Protein AF-A0A4H9G1C2-F1 (afdb_monomer_lite)

InterPro domains:
  IPR004381 Glycerate kinase [PF02595] (3-105)
  IPR004381 Glycerate kinase [PTHR21599] (1-105)
  IPR018197 Glycerate kinase, restriction-enzyme-like fold [G3DSA:3.40.50.10350] (1-57)
  IPR036129 Glycerate kinase superfamily [SSF110738] (1-105)

Secondary structure (DSSP, 8-state):
-EEEE-PPPBTTTB-HHHHHHHHHHHHHHHSSS-EEEE----SSSTTHHHHHHHHS--EEEEEEEE-TTSSEEEEEEEEETTEEE--THHHH-GGGS-GGG----

Sequence (105 aa):
MKIVIAPDSFKESLTAEEVAEAIKRGFQQSIADIECLLCPVGDGGEGTVDAIRHSLDLEENWLQVTGPFGQKEEMRYFQKSQLALFEVADLVGLGKIPLEKRNPL

Foldseek 3Di:
DEEEQEDQADPPPGHLVRVLVVVVVVCVVPDPPYHYDYQYAYPPDPNRQVSVVVVDPWDKDWDFDQAPVRDTDIAIWTDDDPDIGGDPLSGVNPVVADPVRDDPD

Organism: Streptococcus pneumoniae (NCBI:txid1313)

pLDDT: mean 94.98, std 3.31, range [81.31, 98.44]

Structure (mmCIF, N/CA/C/O backbone):
data_AF-A0A4H9G1C2-F1
#
_entry.id   AF-A0A4H9G1C2-F1
#
loop_
_atom_site.group_PDB
_atom_site.id
_atom_site.type_symbol
_atom_site.label_atom_id
_atom_site.label_alt_id
_atom_site.label_comp_id
_atom_site.label_asym_id
_atom_site.label_entity_id
_atom_site.label_seq_id
_atom_site.pdbx_PDB_ins_code
_atom_site.Cartn_x
_atom_site.Cartn_y
_atom_site.Cartn_z
_atom_site.occupancy
_atom_site.B_iso_or_equiv
_atom_site.auth_seq_id
_atom_site.auth_comp_id
_atom_site.auth_asym_id
_atom_site.auth_atom_id
_atom_site.pdbx_PDB_model_num
ATOM 1 N N . MET A 1 1 ? 11.472 -7.039 -27.077 1.00 93.38 1 MET A N 1
ATOM 2 C CA . MET A 1 1 ? 11.828 -7.832 -25.864 1.00 93.38 1 MET A CA 1
ATOM 3 C C . MET A 1 1 ? 10.789 -7.557 -24.784 1.00 93.38 1 MET A C 1
ATOM 5 O O . MET A 1 1 ? 10.320 -6.428 -24.735 1.00 93.38 1 MET A O 1
ATOM 9 N N . LYS A 1 2 ? 10.418 -8.537 -23.948 1.00 97.25 2 LYS A N 1
ATOM 10 C CA . LYS A 1 2 ? 9.464 -8.326 -22.843 1.00 97.25 2 LYS A CA 1
ATOM 11 C C . LYS A 1 2 ? 10.184 -8.339 -21.494 1.00 97.25 2 LYS A C 1
ATOM 13 O O . LYS A 1 2 ? 10.960 -9.259 -21.248 1.00 97.25 2 LYS A O 1
ATOM 18 N N . ILE A 1 3 ? 9.928 -7.341 -20.652 1.00 97.94 3 ILE A N 1
ATOM 19 C CA . ILE A 1 3 ? 10.520 -7.184 -19.317 1.00 97.94 3 ILE A CA 1
ATOM 20 C C . ILE A 1 3 ? 9.391 -7.149 -18.285 1.00 97.94 3 ILE A C 1
ATOM 22 O O . ILE A 1 3 ? 8.459 -6.357 -18.415 1.00 97.94 3 ILE A O 1
ATOM 26 N N . VAL A 1 4 ? 9.495 -7.984 -17.252 1.00 97.94 4 VAL A N 1
ATOM 27 C CA . VAL A 1 4 ? 8.644 -7.898 -16.059 1.00 97.94 4 VAL A CA 1
ATOM 28 C C . VAL A 1 4 ? 9.389 -7.089 -15.004 1.00 97.94 4 VAL A C 1
ATOM 30 O O . VAL A 1 4 ? 10.525 -7.416 -14.664 1.00 97.94 4 VAL A O 1
ATOM 33 N N . ILE A 1 5 ? 8.758 -6.029 -14.510 1.00 97.62 5 ILE A N 1
ATOM 34 C CA . ILE A 1 5 ? 9.304 -5.132 -13.493 1.00 97.62 5 ILE A CA 1
ATOM 35 C C . ILE A 1 5 ? 8.496 -5.367 -12.218 1.00 97.62 5 ILE A C 1
ATOM 37 O O . ILE A 1 5 ? 7.385 -4.858 -12.097 1.00 97.62 5 ILE A O 1
ATOM 41 N N . ALA A 1 6 ? 9.049 -6.167 -11.302 1.00 97.00 6 ALA A N 1
ATOM 42 C CA . AL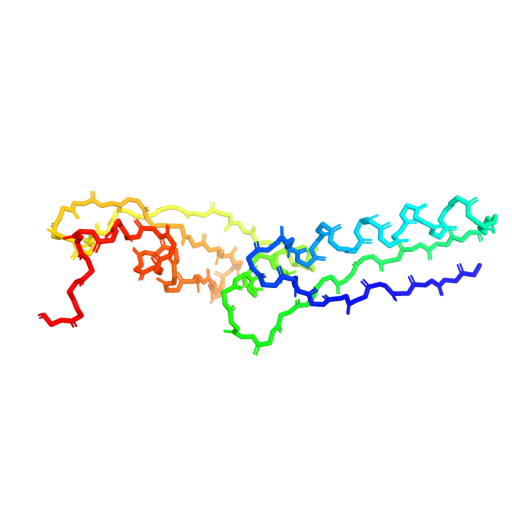A A 1 6 ? 8.389 -6.570 -10.059 1.00 97.00 6 ALA A CA 1
ATOM 43 C C . ALA A 1 6 ? 9.173 -6.150 -8.802 1.00 97.00 6 ALA A C 1
ATOM 45 O O . ALA A 1 6 ? 9.751 -7.002 -8.126 1.00 97.00 6 ALA A O 1
ATOM 46 N N . PRO A 1 7 ? 9.290 -4.837 -8.534 1.00 97.06 7 PRO A N 1
ATOM 47 C CA . PRO A 1 7 ? 9.992 -4.331 -7.369 1.00 97.06 7 PRO A CA 1
ATOM 48 C C . PRO A 1 7 ? 9.110 -4.380 -6.119 1.00 97.06 7 PRO A C 1
ATOM 50 O O . PRO A 1 7 ? 7.882 -4.408 -6.200 1.00 97.06 7 PRO A O 1
ATOM 53 N N . ASP A 1 8 ? 9.781 -4.313 -4.975 1.00 96.50 8 ASP A N 1
ATOM 54 C CA . ASP A 1 8 ? 9.185 -3.928 -3.700 1.00 96.50 8 ASP A CA 1
ATOM 55 C C . ASP A 1 8 ? 9.320 -2.406 -3.492 1.00 96.50 8 ASP A C 1
ATOM 57 O O . ASP A 1 8 ? 10.069 -1.718 -4.201 1.00 96.50 8 ASP A O 1
ATOM 61 N N . SER A 1 9 ? 8.585 -1.880 -2.519 1.00 94.56 9 SER A N 1
ATOM 62 C CA . SER A 1 9 ? 8.657 -0.491 -2.082 1.00 94.56 9 SER A CA 1
ATOM 63 C C . SER A 1 9 ? 10.030 -0.130 -1.510 1.00 94.56 9 SER A C 1
ATOM 65 O O . SER A 1 9 ? 10.772 -0.959 -0.977 1.00 94.56 9 SER A O 1
ATOM 67 N N . PHE A 1 10 ? 10.377 1.152 -1.589 1.00 95.19 10 PHE A N 1
ATOM 68 C CA . PHE A 1 10 ? 11.502 1.710 -0.851 1.00 95.19 10 PHE A CA 1
ATOM 69 C C . PHE A 1 10 ? 10.939 2.368 0.398 1.00 95.19 10 PHE A C 1
ATOM 71 O O . PHE A 1 10 ? 10.363 3.455 0.328 1.00 95.19 10 PHE A O 1
ATOM 78 N N . LYS A 1 11 ? 11.095 1.689 1.537 1.00 88.12 11 LYS A N 1
ATOM 79 C CA . LYS A 1 11 ? 10.523 2.101 2.822 1.00 88.12 11 LYS A CA 1
ATOM 80 C C . LYS A 1 11 ? 10.793 3.582 3.115 1.00 88.12 11 LYS A C 1
ATOM 82 O O . LYS A 1 11 ? 11.934 4.029 3.037 1.00 88.12 11 LYS A O 1
ATOM 87 N N . GLU A 1 12 ? 9.728 4.319 3.439 1.00 86.75 12 GLU A N 1
ATOM 88 C CA . GLU A 1 12 ? 9.742 5.771 3.706 1.00 86.75 12 GLU A CA 1
ATOM 89 C C . GLU A 1 12 ? 10.226 6.651 2.533 1.00 86.75 12 GLU A C 1
ATOM 91 O O . GLU A 1 12 ? 10.547 7.823 2.729 1.00 86.75 12 GLU A O 1
ATOM 96 N N . SER A 1 13 ? 10.271 6.119 1.309 1.00 94.44 13 SER A N 1
ATOM 97 C CA . SER A 1 13 ? 10.725 6.851 0.125 1.00 94.44 13 SER A CA 1
ATOM 98 C C . SER A 1 13 ? 9.760 6.743 -1.050 1.00 94.44 13 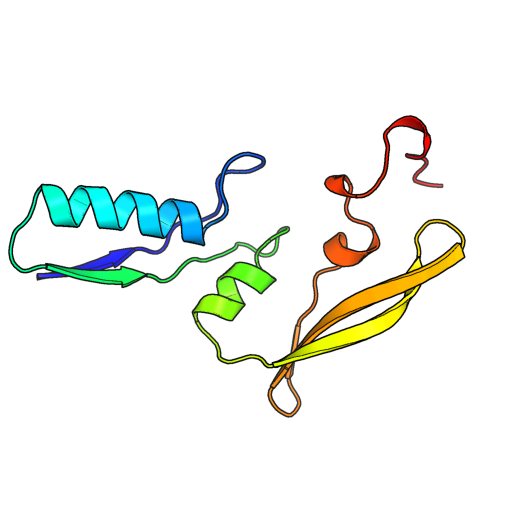SER A C 1
ATOM 100 O O . SER A 1 13 ? 9.244 7.772 -1.474 1.00 94.44 13 SER A O 1
ATOM 102 N N . LEU A 1 14 ? 9.546 5.544 -1.593 1.00 95.88 14 LEU A N 1
ATOM 103 C CA . LEU A 1 14 ? 8.720 5.320 -2.782 1.00 95.88 14 LEU A CA 1
ATOM 104 C C . LEU A 1 14 ? 7.871 4.065 -2.602 1.00 95.88 14 LEU A C 1
ATOM 106 O O . LEU A 1 14 ? 8.340 3.049 -2.086 1.00 95.88 14 LEU A O 1
ATOM 110 N N . THR A 1 15 ? 6.642 4.116 -3.095 1.00 94.44 15 THR A N 1
ATOM 111 C CA . THR A 1 15 ? 5.791 2.935 -3.265 1.00 94.44 15 THR A CA 1
ATOM 112 C C . THR A 1 15 ? 6.383 1.983 -4.311 1.00 94.44 15 THR A C 1
ATOM 114 O O . THR A 1 15 ? 7.176 2.385 -5.166 1.00 94.44 15 THR A O 1
ATOM 117 N N . ALA A 1 16 ? 5.989 0.706 -4.277 1.00 95.19 16 ALA A N 1
ATOM 118 C CA . ALA A 1 16 ? 6.436 -0.278 -5.268 1.00 95.19 16 ALA A CA 1
ATOM 119 C C . ALA A 1 16 ? 6.068 0.140 -6.708 1.00 95.19 16 ALA A C 1
ATOM 121 O O . ALA A 1 16 ? 6.856 -0.065 -7.632 1.00 95.19 16 ALA A O 1
ATOM 122 N N . GLU A 1 17 ? 4.911 0.787 -6.895 1.00 94.62 17 GLU A N 1
ATOM 123 C CA . GLU A 1 17 ? 4.487 1.312 -8.197 1.00 94.62 17 GLU A CA 1
ATOM 124 C C . GLU A 1 17 ? 5.413 2.433 -8.684 1.00 94.62 17 GLU A C 1
ATOM 126 O O . GLU A 1 17 ? 5.916 2.372 -9.806 1.00 94.62 17 GLU A O 1
ATOM 131 N N . GLU A 1 18 ? 5.727 3.419 -7.838 1.00 96.69 18 GLU A N 1
ATOM 132 C CA . GLU A 1 18 ? 6.634 4.514 -8.212 1.00 96.69 18 GLU A CA 1
ATOM 133 C C . GLU A 1 18 ? 8.034 4.000 -8.586 1.00 96.69 18 GLU A C 1
ATOM 135 O O . GLU A 1 18 ? 8.658 4.502 -9.530 1.00 96.69 18 GLU A O 1
ATOM 140 N N . VAL A 1 19 ? 8.524 2.968 -7.888 1.00 97.88 19 VAL A N 1
ATOM 141 C CA . VAL A 1 19 ? 9.777 2.282 -8.241 1.00 97.88 19 VAL A CA 1
ATOM 142 C C . VAL A 1 19 ? 9.649 1.608 -9.612 1.00 97.88 19 VAL A C 1
ATOM 144 O O . VAL A 1 19 ? 10.529 1.771 -10.466 1.00 97.88 19 VAL A O 1
ATOM 147 N N . ALA A 1 20 ? 8.553 0.886 -9.859 1.00 97.38 20 ALA A N 1
ATOM 148 C CA . ALA A 1 20 ? 8.313 0.183 -11.117 1.00 97.38 20 ALA A CA 1
ATOM 149 C C . ALA A 1 20 ? 8.232 1.152 -12.311 1.00 97.38 20 ALA A C 1
ATOM 151 O O . ALA A 1 20 ? 8.863 0.928 -13.354 1.00 97.38 20 ALA A O 1
ATOM 152 N N . GLU A 1 21 ? 7.529 2.271 -12.144 1.00 97.62 21 GLU A N 1
ATOM 153 C CA . GLU A 1 21 ? 7.434 3.342 -13.135 1.00 97.62 21 GLU A CA 1
ATOM 154 C C . GLU A 1 21 ? 8.791 3.996 -13.412 1.00 97.62 21 GLU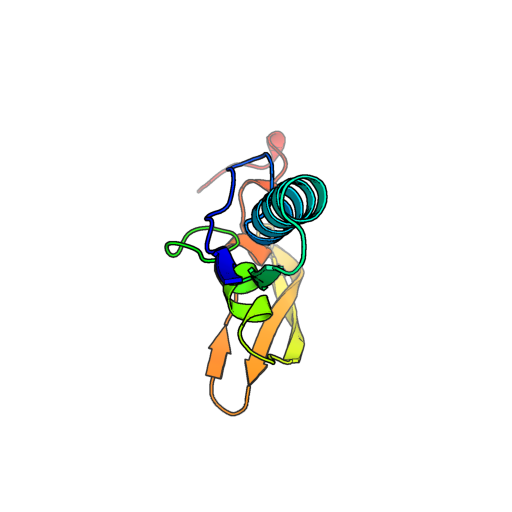 A C 1
ATOM 156 O O . GLU A 1 21 ? 9.150 4.226 -14.573 1.00 97.62 21 GLU A O 1
ATOM 161 N N . ALA A 1 22 ? 9.579 4.274 -12.369 1.00 98.44 22 ALA A N 1
ATOM 162 C CA . ALA A 1 22 ? 10.910 4.851 -12.523 1.00 98.44 22 ALA A CA 1
ATOM 163 C C . ALA A 1 22 ? 11.841 3.933 -13.332 1.00 98.44 22 ALA A C 1
ATOM 165 O O . ALA A 1 22 ? 12.492 4.399 -14.274 1.00 98.44 22 ALA A O 1
ATOM 166 N N . ILE A 1 23 ? 11.847 2.631 -13.030 1.00 98.38 23 ILE A N 1
ATOM 167 C CA . ILE A 1 23 ? 12.629 1.626 -13.766 1.00 98.38 23 ILE A CA 1
ATOM 168 C C . ILE A 1 23 ? 12.168 1.545 -15.228 1.00 98.38 23 ILE A C 1
ATOM 170 O O . ILE A 1 23 ? 12.998 1.569 -16.143 1.00 98.38 23 ILE A O 1
ATOM 174 N N . LYS A 1 24 ? 10.851 1.512 -15.473 1.00 98.00 24 LYS A N 1
ATOM 175 C CA . LYS A 1 24 ? 10.284 1.496 -16.830 1.00 98.00 24 LYS A CA 1
ATOM 176 C C . LYS A 1 24 ? 10.740 2.695 -17.653 1.00 98.00 24 LYS A C 1
ATOM 178 O O . LYS A 1 24 ? 11.148 2.498 -18.798 1.00 98.00 24 LYS A O 1
ATOM 183 N N . ARG A 1 25 ? 10.717 3.908 -17.086 1.00 98.12 25 ARG A N 1
ATOM 184 C CA . ARG A 1 25 ? 11.202 5.121 -17.772 1.00 98.12 25 ARG A CA 1
ATOM 185 C C . ARG A 1 25 ? 12.665 4.980 -18.198 1.00 98.12 25 ARG A C 1
ATOM 187 O O . ARG A 1 25 ? 12.989 5.279 -19.345 1.00 98.12 25 ARG A O 1
ATOM 194 N N . GLY A 1 26 ? 13.527 4.466 -17.318 1.00 98.19 26 GLY A N 1
ATOM 195 C CA . GLY A 1 26 ? 14.941 4.230 -17.631 1.00 98.19 26 GLY A CA 1
ATOM 196 C C . GLY A 1 26 ? 15.148 3.209 -18.756 1.00 98.19 26 GLY A C 1
ATOM 197 O O . GLY A 1 26 ? 15.954 3.433 -19.665 1.00 98.19 26 GLY A O 1
ATOM 198 N N . PHE A 1 27 ? 14.385 2.113 -18.756 1.00 98.00 27 PHE A N 1
ATOM 199 C CA . PHE A 1 27 ? 14.452 1.131 -19.840 1.00 98.00 27 PHE A CA 1
ATOM 200 C C . PHE A 1 27 ? 13.946 1.691 -21.171 1.00 98.00 27 PHE A C 1
ATOM 202 O O . PHE A 1 27 ? 14.613 1.522 -22.188 1.00 98.00 27 PHE A O 1
ATOM 209 N N . GLN A 1 28 ? 12.817 2.402 -21.173 1.00 96.44 28 GLN A N 1
ATOM 210 C CA . GLN A 1 28 ? 12.257 2.993 -22.394 1.00 96.44 28 GLN A CA 1
ATOM 211 C C . GLN A 1 28 ? 13.173 4.059 -23.007 1.00 96.44 28 GLN A C 1
ATOM 213 O O . GLN A 1 28 ? 13.162 4.256 -24.219 1.00 96.44 28 GLN A O 1
ATOM 218 N N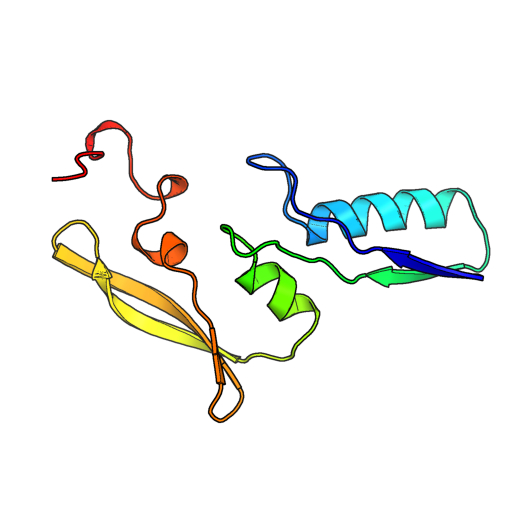 . GLN A 1 29 ? 13.986 4.730 -22.188 1.00 97.62 29 GLN A N 1
ATOM 219 C CA . GLN A 1 29 ? 14.982 5.688 -22.665 1.00 97.62 29 GLN A CA 1
ATOM 220 C C . GLN A 1 29 ? 16.204 5.015 -23.315 1.00 97.62 29 GLN A C 1
ATOM 222 O O . GLN A 1 29 ? 16.842 5.612 -24.180 1.00 97.62 29 GLN A O 1
ATOM 227 N N . SER A 1 30 ? 16.562 3.802 -22.884 1.00 97.25 30 SER A N 1
ATOM 228 C CA . SER A 1 30 ? 17.824 3.145 -23.258 1.00 97.25 30 SER A CA 1
ATOM 229 C C . SER A 1 30 ? 17.671 2.018 -24.279 1.00 97.25 30 SER A C 1
ATOM 231 O O . SER A 1 30 ? 18.644 1.686 -24.958 1.00 97.25 30 SER A O 1
ATOM 233 N N . ILE A 1 31 ? 16.478 1.433 -24.414 1.00 96.06 31 ILE A N 1
ATOM 234 C CA . ILE A 1 31 ? 16.231 0.268 -25.266 1.00 96.06 31 ILE A CA 1
ATOM 235 C C . ILE A 1 31 ? 15.000 0.526 -26.141 1.00 96.06 31 ILE A C 1
ATOM 237 O O . ILE A 1 31 ? 13.893 0.710 -25.637 1.00 96.06 31 ILE A O 1
ATOM 241 N N . ALA A 1 32 ? 15.188 0.507 -27.462 1.00 94.62 32 ALA A N 1
ATOM 242 C CA . ALA A 1 32 ? 14.087 0.590 -28.419 1.00 94.62 32 ALA A CA 1
ATOM 243 C C . ALA A 1 32 ? 13.245 -0.702 -28.423 1.00 94.62 32 ALA A C 1
ATOM 245 O O . ALA A 1 32 ? 13.761 -1.792 -28.172 1.00 94.62 32 ALA A O 1
ATOM 246 N N . ASP A 1 33 ? 11.952 -0.577 -28.738 1.00 94.25 33 ASP A N 1
ATOM 247 C CA . ASP A 1 33 ? 11.024 -1.694 -28.981 1.00 94.25 33 ASP A CA 1
ATOM 248 C C . ASP A 1 33 ? 10.939 -2.736 -27.842 1.00 94.25 33 ASP A C 1
ATOM 250 O O . ASP A 1 33 ? 10.966 -3.964 -28.038 1.00 94.25 33 ASP A O 1
ATOM 254 N N . ILE A 1 34 ? 10.821 -2.237 -26.609 1.00 97.00 34 ILE A N 1
ATOM 255 C CA . ILE A 1 34 ? 10.561 -3.051 -25.419 1.00 97.00 34 ILE A CA 1
ATOM 256 C C . ILE A 1 34 ? 9.106 -2.960 -24.962 1.00 97.00 34 ILE A C 1
ATOM 258 O O . ILE A 1 34 ? 8.445 -1.932 -25.085 1.00 97.00 34 ILE A O 1
ATOM 262 N N . GLU A 1 35 ? 8.637 -4.042 -24.355 1.00 97.31 35 GLU A N 1
ATOM 263 C CA . GLU A 1 35 ? 7.368 -4.104 -23.640 1.00 97.31 35 GLU A CA 1
ATOM 264 C C . GLU A 1 35 ? 7.676 -4.292 -22.153 1.00 97.31 35 GLU A C 1
ATOM 266 O O . GLU A 1 35 ? 8.340 -5.260 -21.776 1.00 97.31 35 GLU A O 1
ATOM 271 N N . CYS A 1 36 ? 7.215 -3.361 -21.318 1.00 97.50 36 CYS A N 1
ATOM 272 C CA . CYS A 1 36 ? 7.386 -3.419 -19.869 1.00 97.50 36 CYS A CA 1
ATOM 273 C C . CYS A 1 36 ? 6.047 -3.737 -19.208 1.00 97.50 36 CYS A C 1
ATOM 275 O O . CYS A 1 36 ? 5.120 -2.926 -19.283 1.00 97.50 36 CYS A O 1
ATOM 277 N N . LEU A 1 37 ? 5.978 -4.881 -18.534 1.00 96.25 37 LEU A N 1
ATOM 278 C CA . LEU A 1 37 ? 4.882 -5.237 -17.642 1.00 96.25 37 LEU A CA 1
ATOM 279 C C . LEU A 1 37 ? 5.261 -4.824 -16.217 1.00 96.25 37 LEU A C 1
ATOM 281 O O . LEU A 1 37 ? 6.240 -5.337 -15.674 1.00 96.25 37 LEU A O 1
ATOM 285 N N . LEU A 1 38 ? 4.498 -3.903 -15.629 1.00 96.00 38 LEU A N 1
ATOM 286 C CA . LEU A 1 38 ? 4.649 -3.536 -14.222 1.00 96.00 38 LEU A CA 1
ATOM 287 C C . LEU A 1 38 ? 3.890 -4.550 -13.367 1.00 96.00 38 LEU A C 1
ATOM 289 O O . LEU A 1 38 ? 2.742 -4.873 -13.662 1.00 96.00 38 LEU A O 1
ATOM 293 N N . CYS A 1 39 ? 4.554 -5.079 -12.349 1.00 95.94 39 CYS A N 1
ATOM 294 C CA . CYS A 1 39 ? 3.992 -6.044 -11.414 1.00 95.94 39 CYS A CA 1
ATOM 295 C C . CYS A 1 39 ? 4.521 -5.726 -10.008 1.00 95.94 39 CYS A C 1
ATOM 297 O O . CYS A 1 39 ? 5.305 -6.508 -9.475 1.00 95.94 39 CYS A O 1
ATOM 299 N N . PRO A 1 40 ? 4.185 -4.550 -9.438 1.00 95.31 40 PRO A N 1
ATOM 300 C CA . PRO A 1 40 ? 4.620 -4.193 -8.090 1.00 95.31 40 PRO A CA 1
ATOM 301 C C . PRO A 1 40 ? 4.187 -5.273 -7.095 1.00 95.31 40 PRO A C 1
ATOM 303 O O . PRO A 1 40 ? 3.080 -5.811 -7.184 1.00 95.31 40 PRO A O 1
ATOM 306 N N . VAL A 1 41 ? 5.066 -5.596 -6.152 1.00 95.31 41 VAL A N 1
ATOM 307 C CA . VAL A 1 41 ? 4.823 -6.617 -5.127 1.00 95.31 41 VAL A CA 1
ATOM 308 C C . VAL A 1 41 ? 5.005 -6.033 -3.729 1.00 95.31 41 VAL A C 1
ATOM 310 O O . VAL A 1 41 ? 5.545 -4.943 -3.569 1.00 95.31 41 VAL A O 1
ATOM 313 N N . GLY A 1 42 ? 4.538 -6.772 -2.726 1.00 93.12 42 GLY A N 1
ATOM 314 C CA . GLY A 1 42 ? 4.789 -6.508 -1.312 1.00 93.12 42 GLY A CA 1
ATOM 315 C C . GLY A 1 42 ? 4.961 -7.823 -0.554 1.00 93.12 42 GLY A C 1
ATOM 316 O O . GLY A 1 42 ? 4.513 -8.878 -1.015 1.00 93.12 42 GLY A O 1
ATOM 317 N N . ASP A 1 43 ? 5.627 -7.770 0.595 1.00 93.12 43 ASP A N 1
ATOM 318 C CA . ASP A 1 43 ? 5.971 -8.936 1.421 1.00 93.12 43 ASP A CA 1
ATOM 319 C C . ASP A 1 43 ? 4.985 -9.197 2.578 1.00 93.12 43 ASP A C 1
ATOM 321 O O . ASP A 1 43 ? 5.177 -10.123 3.370 1.00 93.12 43 ASP A O 1
ATOM 325 N N . GLY A 1 44 ? 3.907 -8.409 2.658 1.00 90.94 44 GLY A N 1
ATOM 326 C CA . GLY A 1 44 ? 2.922 -8.437 3.741 1.00 90.94 44 GLY A CA 1
ATOM 327 C C . GLY A 1 44 ? 3.020 -7.249 4.699 1.00 90.94 44 GLY A C 1
ATOM 328 O O . GLY A 1 44 ? 2.174 -7.131 5.587 1.00 90.94 44 GLY A O 1
ATOM 329 N N . GLY A 1 45 ? 4.019 -6.375 4.537 1.00 90.00 45 GLY A N 1
ATOM 330 C CA . GLY A 1 45 ? 4.084 -5.084 5.219 1.00 90.00 45 GLY A CA 1
ATOM 331 C C . GLY A 1 45 ? 3.111 -4.032 4.667 1.00 90.00 45 GLY A C 1
ATOM 332 O O . GLY A 1 45 ? 2.327 -4.294 3.755 1.00 90.00 45 GLY A O 1
ATOM 333 N N . GLU A 1 46 ? 3.211 -2.820 5.218 1.00 88.25 46 GLU A N 1
ATOM 334 C CA . GLU A 1 46 ? 2.455 -1.639 4.779 1.00 88.25 46 GLU A CA 1
ATOM 335 C C . GLU A 1 46 ? 2.669 -1.357 3.284 1.00 88.25 46 GLU A C 1
ATOM 337 O O . GLU A 1 46 ? 3.806 -1.309 2.811 1.00 88.25 46 GLU A O 1
ATOM 342 N N . GLY A 1 47 ? 1.572 -1.156 2.551 1.00 89.94 47 GLY A N 1
ATOM 343 C CA . GLY A 1 47 ? 1.581 -0.893 1.108 1.00 89.94 47 GLY A CA 1
ATOM 344 C C . GLY A 1 47 ? 1.439 -2.156 0.255 1.00 89.94 47 GLY A C 1
ATOM 345 O O . GLY A 1 47 ? 1.334 -2.063 -0.971 1.00 89.94 47 GLY A O 1
ATOM 346 N N . THR A 1 48 ? 1.364 -3.339 0.875 1.00 93.06 48 THR A N 1
ATOM 347 C CA . THR A 1 48 ? 1.115 -4.600 0.159 1.00 93.06 48 THR A CA 1
ATOM 348 C C . THR A 1 48 ? -0.267 -4.599 -0.489 1.00 93.06 48 THR A C 1
ATOM 350 O O . THR A 1 48 ? -0.415 -5.071 -1.619 1.00 93.06 48 THR A O 1
ATOM 353 N N . VAL A 1 49 ? -1.287 -4.051 0.181 1.00 93.56 49 VAL A N 1
ATOM 354 C CA . VAL A 1 49 ? -2.636 -3.971 -0.406 1.00 93.56 49 VAL A CA 1
ATOM 355 C C . VAL A 1 49 ? -2.655 -3.068 -1.637 1.00 93.56 49 VAL A C 1
ATOM 357 O O . VAL A 1 49 ? -3.263 -3.444 -2.640 1.00 93.56 49 VAL A O 1
ATOM 360 N N . ASP A 1 50 ? -1.950 -1.935 -1.599 1.00 90.44 50 ASP A N 1
ATOM 361 C CA . ASP A 1 50 ? -1.831 -1.043 -2.754 1.00 90.44 50 ASP A CA 1
ATOM 362 C C . ASP A 1 50 ? -1.112 -1.748 -3.917 1.00 90.44 50 ASP A C 1
ATOM 364 O O . ASP A 1 50 ? -1.630 -1.745 -5.035 1.00 90.44 50 ASP A O 1
ATOM 368 N N . ALA A 1 51 ? -0.004 -2.458 -3.660 1.00 90.31 51 ALA A N 1
ATOM 369 C CA . ALA A 1 51 ? 0.710 -3.241 -4.677 1.00 90.31 51 ALA A CA 1
ATOM 370 C C . ALA A 1 51 ? -0.182 -4.315 -5.337 1.00 90.31 51 ALA A C 1
ATOM 372 O O . ALA A 1 51 ? -0.223 -4.441 -6.564 1.00 90.31 51 ALA A O 1
ATOM 373 N N . ILE A 1 52 ? -0.967 -5.048 -4.540 1.00 91.50 52 ILE A N 1
ATOM 374 C CA . ILE A 1 52 ? -1.925 -6.046 -5.043 1.00 91.50 52 ILE A CA 1
ATOM 375 C C . ILE A 1 52 ? -2.993 -5.386 -5.923 1.00 91.50 52 ILE A C 1
ATOM 377 O O . ILE A 1 52 ? -3.378 -5.949 -6.952 1.00 91.50 52 ILE A O 1
ATOM 381 N N . ARG A 1 53 ? -3.450 -4.186 -5.554 1.00 88.50 53 ARG A N 1
ATOM 382 C CA . ARG A 1 53 ? -4.484 -3.440 -6.280 1.00 88.50 53 ARG A CA 1
ATOM 383 C C . ARG A 1 53 ? -4.089 -3.091 -7.713 1.00 88.50 53 ARG A C 1
ATOM 385 O O . ARG A 1 53 ? -4.953 -3.055 -8.580 1.00 88.50 53 ARG A O 1
ATOM 392 N N . HIS A 1 54 ? -2.800 -2.892 -7.984 1.00 81.31 54 HIS A N 1
ATOM 393 C CA . HIS A 1 54 ? -2.309 -2.677 -9.351 1.00 81.31 54 HIS A CA 1
ATOM 394 C C . HIS A 1 54 ? -2.439 -3.926 -10.237 1.00 81.31 54 HIS A C 1
ATOM 396 O O . HIS A 1 54 ? -2.507 -3.812 -11.459 1.00 81.31 54 HIS A O 1
ATOM 402 N N . SER A 1 55 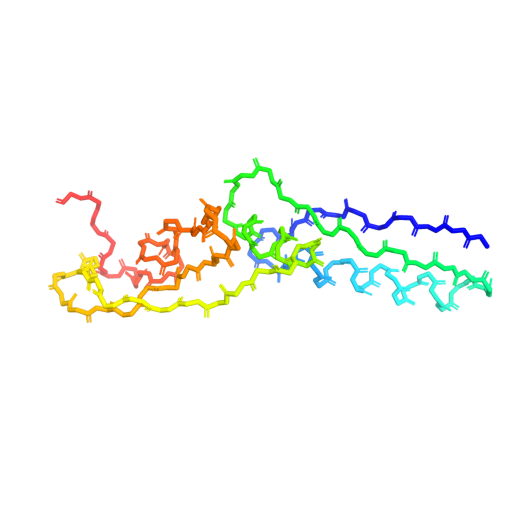? -2.496 -5.117 -9.633 1.00 81.31 55 SER A N 1
ATOM 403 C CA . SER A 1 55 ? -2.596 -6.397 -10.347 1.00 81.31 55 SER A CA 1
ATOM 404 C C . SER A 1 55 ? -4.013 -6.990 -10.355 1.00 81.31 55 SER A C 1
ATOM 406 O O . SER A 1 55 ? -4.282 -7.935 -11.099 1.00 81.31 55 SER A O 1
ATOM 408 N N . LEU A 1 56 ? -4.923 -6.474 -9.524 1.00 87.00 56 LEU A N 1
ATOM 409 C CA . LEU A 1 56 ? -6.279 -6.985 -9.333 1.00 87.00 56 LEU A CA 1
ATOM 410 C C . LEU A 1 56 ? -7.290 -5.838 -9.319 1.00 87.00 56 LEU A C 1
ATOM 412 O O . LEU A 1 56 ? -7.227 -4.968 -8.459 1.00 87.00 56 LEU A O 1
ATOM 416 N N . ASP A 1 57 ? -8.299 -5.910 -10.192 1.00 89.19 57 ASP A N 1
ATOM 417 C CA . ASP A 1 57 ? -9.428 -4.974 -10.156 1.00 89.19 57 ASP A CA 1
ATOM 418 C C . ASP A 1 57 ? -10.254 -5.193 -8.880 1.00 89.19 57 ASP A C 1
ATOM 420 O O . ASP A 1 57 ? -11.089 -6.109 -8.830 1.00 89.19 57 ASP A O 1
ATOM 424 N N . LEU A 1 58 ? -9.981 -4.391 -7.850 1.00 93.56 58 LEU A N 1
ATOM 425 C CA . LEU A 1 58 ? -10.695 -4.358 -6.576 1.00 93.56 58 LEU A CA 1
ATOM 426 C C . LEU A 1 58 ? -11.465 -3.040 -6.447 1.00 93.56 58 LEU A C 1
ATOM 428 O O . LEU A 1 58 ? -10.942 -1.970 -6.759 1.00 93.56 58 LEU A O 1
ATOM 432 N N . GLU A 1 59 ? -12.695 -3.113 -5.948 1.00 94.69 59 GLU A N 1
ATOM 433 C CA . GLU A 1 59 ? -13.526 -1.943 -5.681 1.00 94.69 59 GLU A CA 1
ATOM 434 C C . GLU A 1 59 ? -13.138 -1.312 -4.344 1.00 94.69 59 GLU A C 1
ATOM 436 O O . GLU A 1 59 ? -13.090 -1.989 -3.315 1.00 94.69 59 GLU A O 1
ATOM 441 N N . GLU A 1 60 ? -12.867 -0.011 -4.360 1.00 95.50 60 GLU A N 1
ATOM 442 C CA . GLU A 1 60 ? -12.559 0.768 -3.166 1.00 95.50 60 GLU A CA 1
ATOM 443 C C . GLU A 1 60 ? -13.831 1.157 -2.421 1.00 95.50 60 GLU A C 1
ATOM 445 O O . GLU A 1 60 ? -14.741 1.760 -2.986 1.00 95.50 60 GLU A O 1
ATOM 450 N N . ASN A 1 61 ? -13.872 0.823 -1.138 1.00 96.69 61 ASN A N 1
ATOM 451 C CA . ASN A 1 61 ? -14.998 1.063 -0.256 1.00 96.69 61 ASN A CA 1
ATOM 452 C C . ASN A 1 61 ? -14.529 1.751 1.030 1.00 96.69 61 ASN A C 1
ATOM 454 O O . ASN A 1 61 ? -13.372 1.636 1.442 1.00 96.69 61 ASN A O 1
ATOM 458 N N . TRP A 1 62 ? -15.461 2.443 1.681 1.00 97.56 62 TRP A N 1
ATOM 459 C CA . TRP A 1 62 ? -15.227 3.180 2.919 1.00 97.56 62 TRP A CA 1
ATOM 460 C C . TRP A 1 62 ? -16.243 2.769 3.976 1.00 97.56 62 TRP A C 1
ATOM 462 O O . TRP A 1 62 ? -17.405 2.490 3.664 1.00 97.56 62 TRP A O 1
ATOM 472 N N . LEU A 1 63 ? -15.799 2.701 5.228 1.00 97.88 63 LEU A N 1
ATOM 473 C CA . LEU A 1 63 ? -16.661 2.418 6.364 1.00 97.88 63 LEU A CA 1
ATOM 474 C C . LEU A 1 63 ? -16.265 3.273 7.564 1.00 97.88 63 LEU A C 1
ATOM 476 O O . LEU A 1 63 ? -15.099 3.320 7.956 1.00 97.88 63 LEU A O 1
ATOM 480 N N . GLN A 1 64 ? -17.264 3.868 8.209 1.00 98.19 64 GLN A N 1
ATOM 481 C CA . GLN A 1 64 ? -17.060 4.583 9.456 1.00 98.19 64 GLN A CA 1
ATOM 482 C C . GLN A 1 64 ? -16.811 3.608 10.615 1.00 98.19 64 GLN A C 1
ATOM 484 O O . GLN A 1 64 ? -17.693 2.847 11.027 1.00 98.19 64 GLN A O 1
ATOM 489 N N . VAL A 1 65 ? -15.618 3.673 11.197 1.00 98.06 65 VAL A N 1
ATOM 490 C CA . VAL A 1 65 ? -15.167 2.828 12.309 1.00 98.06 65 VAL A CA 1
ATOM 491 C C . VAL A 1 65 ? -14.740 3.682 13.501 1.00 98.06 65 VAL A C 1
ATOM 493 O O . VAL A 1 65 ? -14.776 4.910 13.462 1.00 98.06 65 VAL A O 1
ATOM 496 N N . THR A 1 66 ? -14.401 3.042 14.616 1.00 98.38 66 THR A N 1
ATOM 497 C CA . THR A 1 66 ? -13.786 3.735 15.754 1.00 98.38 66 THR A CA 1
ATOM 498 C C . THR A 1 66 ? -12.285 3.874 15.495 1.00 98.38 66 THR A C 1
ATOM 500 O O . THR A 1 66 ? -11.608 2.868 15.305 1.00 98.38 66 THR A O 1
ATOM 503 N N . GLY A 1 67 ? -11.787 5.108 15.480 1.00 97.00 67 GLY A N 1
ATOM 504 C CA . GLY A 1 67 ? -10.378 5.443 15.292 1.00 97.00 67 GLY A CA 1
ATOM 505 C C . GLY A 1 67 ? -9.515 5.213 16.541 1.00 97.00 67 GLY A C 1
ATOM 506 O O . GLY A 1 67 ? -10.046 4.919 17.620 1.00 97.00 67 GLY A O 1
ATOM 507 N N . PRO A 1 68 ? -8.184 5.396 16.430 1.00 96.25 68 PRO A N 1
ATOM 508 C CA . PRO A 1 68 ? -7.215 5.139 17.504 1.00 96.25 68 PRO A CA 1
ATOM 509 C C . PRO A 1 68 ? -7.469 5.925 18.799 1.00 96.25 68 PRO A C 1
ATOM 511 O O . PRO A 1 68 ? -7.033 5.503 19.865 1.00 96.25 68 PRO A O 1
ATOM 514 N N . PHE A 1 69 ? -8.186 7.051 18.731 1.00 96.50 69 PHE A N 1
ATOM 515 C CA . PHE A 1 69 ? -8.474 7.917 19.883 1.00 96.50 69 PHE A CA 1
ATOM 516 C C . PHE A 1 69 ? -9.954 7.912 20.300 1.00 96.50 69 PHE A C 1
ATOM 518 O O . PHE A 1 69 ? -10.398 8.780 21.057 1.00 96.50 69 PHE A O 1
ATOM 525 N N . GLY A 1 70 ? -10.733 6.946 19.802 1.00 96.25 70 GLY A N 1
ATOM 526 C CA . GLY A 1 70 ? -12.141 6.742 20.152 1.00 96.25 70 GLY A CA 1
ATOM 527 C C . GLY A 1 70 ? -13.148 7.558 19.333 1.00 96.25 70 GLY A C 1
ATOM 528 O O . GLY A 1 70 ? -14.339 7.249 19.367 1.00 96.25 70 GLY A O 1
ATOM 529 N N . GLN A 1 71 ? -12.708 8.567 18.574 1.00 97.12 71 GLN A N 1
ATOM 530 C CA . GLN A 1 71 ? -13.575 9.274 17.624 1.00 97.12 71 GLN A CA 1
ATOM 531 C C . GLN A 1 71 ? -13.888 8.390 16.410 1.00 97.12 71 GLN A C 1
ATOM 533 O O . GLN A 1 71 ? -13.196 7.410 16.146 1.00 97.12 71 GLN A O 1
ATOM 538 N N . LYS A 1 72 ? -14.955 8.716 15.676 1.00 97.75 72 LYS A N 1
ATOM 539 C CA . LYS A 1 72 ? -15.276 8.026 14.425 1.00 97.75 72 LYS A CA 1
ATOM 540 C C . LYS A 1 72 ? -14.369 8.501 13.295 1.00 97.75 72 LYS A C 1
ATOM 542 O O . LYS A 1 72 ? -14.190 9.704 13.130 1.00 97.75 72 LYS A O 1
ATOM 547 N N . GLU A 1 73 ? -13.844 7.553 12.528 1.00 96.75 73 GLU A N 1
ATOM 548 C CA . GLU A 1 73 ? -12.979 7.790 11.370 1.00 96.75 73 GLU A CA 1
ATOM 549 C C . GLU A 1 73 ? -13.410 6.903 10.199 1.00 96.75 73 GLU A C 1
ATOM 551 O O . GLU A 1 73 ? -13.944 5.811 10.398 1.00 96.75 73 GLU A O 1
ATOM 556 N N . GLU A 1 74 ? -13.190 7.381 8.978 1.00 97.00 74 GLU A N 1
ATOM 557 C CA . GLU A 1 74 ? -13.419 6.605 7.761 1.00 97.00 74 GLU A CA 1
ATOM 558 C C . GLU A 1 74 ? -12.226 5.673 7.519 1.00 97.00 74 GLU A C 1
ATOM 560 O O . GLU A 1 74 ? -11.084 6.127 7.414 1.00 97.00 74 GLU A O 1
ATOM 565 N N . MET A 1 75 ? -12.487 4.369 7.426 1.00 97.19 75 MET A N 1
ATOM 566 C CA . MET A 1 75 ? -11.493 3.355 7.086 1.00 97.19 75 MET A CA 1
ATOM 567 C C . MET A 1 75 ? -11.758 2.815 5.687 1.00 97.19 75 MET A C 1
ATOM 569 O O . MET A 1 75 ? -12.881 2.432 5.349 1.00 97.19 75 MET A O 1
ATOM 573 N N . ARG A 1 76 ? -10.697 2.774 4.887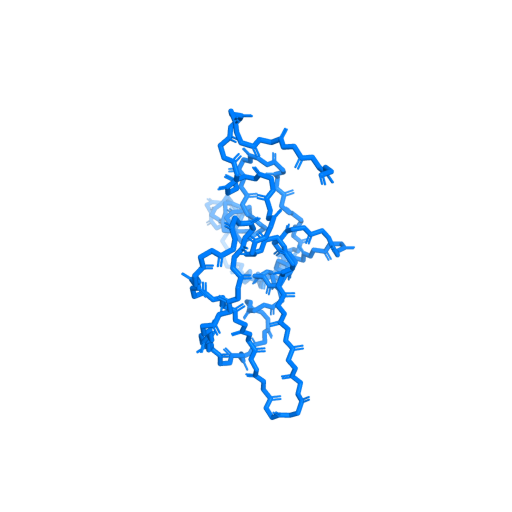 1.00 95.81 76 ARG A N 1
ATOM 574 C CA . ARG A 1 76 ? -10.713 2.237 3.533 1.00 95.81 76 ARG A CA 1
ATOM 575 C C . ARG A 1 76 ? -10.522 0.725 3.551 1.00 95.81 76 ARG A C 1
ATOM 577 O O . ARG A 1 76 ? -9.749 0.191 4.346 1.00 95.81 76 ARG A O 1
ATOM 584 N N . TYR A 1 77 ? -11.201 0.043 2.641 1.00 96.94 77 TYR A N 1
ATOM 585 C CA . TYR A 1 77 ? -10.950 -1.352 2.305 1.00 96.94 77 TYR A CA 1
ATOM 586 C C . TYR A 1 77 ? -11.273 -1.594 0.831 1.00 96.94 77 TYR A C 1
ATOM 588 O O . TYR A 1 77 ? -11.906 -0.774 0.166 1.00 96.94 77 TYR A O 1
ATOM 596 N N . PHE A 1 78 ? -10.838 -2.733 0.313 1.00 96.75 78 PHE A N 1
ATOM 597 C CA . PHE A 1 78 ? -11.014 -3.113 -1.078 1.00 96.75 78 PHE A CA 1
ATOM 598 C C . PHE A 1 78 ? -11.727 -4.451 -1.172 1.00 96.75 78 PHE A C 1
ATOM 600 O O . PHE A 1 78 ? -11.429 -5.363 -0.402 1.00 96.75 78 PHE A O 1
ATOM 607 N N . GLN A 1 79 ? -12.655 -4.586 -2.115 1.00 96.56 79 GLN A N 1
ATOM 608 C CA . GLN A 1 79 ? -13.477 -5.785 -2.240 1.00 96.56 79 GLN A CA 1
ATOM 609 C C . GLN A 1 79 ? -13.617 -6.237 -3.694 1.00 96.56 79 GLN A C 1
ATOM 611 O O . GLN A 1 79 ? -13.684 -5.437 -4.624 1.00 96.56 79 GLN A O 1
ATOM 616 N N . LYS A 1 80 ? -13.697 -7.553 -3.891 1.00 95.31 80 LYS A N 1
ATOM 617 C CA . LYS A 1 80 ? -14.125 -8.179 -5.143 1.00 95.31 80 LYS A CA 1
ATOM 618 C C . LYS A 1 80 ? -14.920 -9.435 -4.830 1.00 95.31 80 LYS A C 1
ATOM 620 O O . LYS A 1 80 ? -14.367 -10.447 -4.403 1.00 95.31 80 LYS A O 1
ATOM 625 N N . SER A 1 81 ? -16.228 -9.393 -5.080 1.00 93.81 81 SER A N 1
ATOM 626 C CA . SER A 1 81 ? -17.140 -10.487 -4.713 1.00 93.81 81 SER A CA 1
ATOM 627 C C . SER A 1 81 ? -17.033 -10.823 -3.213 1.00 93.81 81 SER A C 1
ATOM 629 O O . SER A 1 81 ? -17.369 -9.984 -2.383 1.00 93.81 81 SER A O 1
ATOM 631 N N . GLN A 1 82 ? -16.556 -12.021 -2.859 1.00 95.25 82 GLN A N 1
ATOM 632 C CA . GLN A 1 82 ? -16.410 -12.491 -1.473 1.00 95.25 82 GLN A CA 1
ATOM 633 C C . GLN A 1 82 ? -14.998 -12.264 -0.896 1.00 95.25 82 GLN A C 1
ATOM 635 O O . GLN A 1 82 ? -14.727 -12.662 0.233 1.00 95.25 82 GLN A O 1
ATOM 640 N N . LEU A 1 83 ? -14.082 -11.671 -1.671 1.00 95.69 83 LEU A N 1
ATOM 641 C CA . LEU A 1 83 ? -12.724 -11.341 -1.238 1.00 95.69 83 LEU A CA 1
ATOM 642 C C . LEU A 1 83 ? -12.673 -9.885 -0.776 1.00 95.69 83 LEU A C 1
ATOM 644 O O . LEU A 1 83 ? -13.109 -9.005 -1.516 1.00 95.69 83 LEU A O 1
ATOM 648 N N . ALA A 1 84 ? -12.085 -9.640 0.392 1.00 95.69 84 ALA A N 1
ATOM 649 C CA . ALA A 1 84 ? -11.791 -8.304 0.893 1.00 95.69 84 ALA A CA 1
ATOM 650 C C . ALA A 1 84 ? -10.320 -8.192 1.319 1.00 95.69 84 ALA A C 1
ATOM 652 O O . ALA A 1 84 ? -9.738 -9.162 1.808 1.00 95.69 84 ALA A O 1
ATOM 653 N N . LEU A 1 85 ? -9.740 -7.008 1.141 1.00 96.38 85 LEU A N 1
ATOM 654 C CA . LEU A 1 85 ? -8.389 -6.646 1.560 1.00 96.38 85 LEU A CA 1
ATOM 655 C C . LEU A 1 85 ? -8.414 -5.270 2.219 1.00 96.38 85 LEU A C 1
ATOM 657 O O . LEU A 1 85 ? -9.113 -4.369 1.766 1.00 96.38 85 LEU A O 1
ATOM 661 N N . PHE A 1 86 ? -7.639 -5.102 3.281 1.00 96.62 86 PHE A N 1
ATOM 662 C CA . PHE A 1 86 ? -7.427 -3.819 3.939 1.00 96.62 86 PHE A CA 1
ATOM 663 C C . PHE A 1 86 ? -6.106 -3.854 4.703 1.00 96.62 86 PHE A C 1
ATOM 665 O O . PHE A 1 86 ? -5.605 -4.926 5.046 1.00 96.62 86 PHE A O 1
ATOM 672 N N . GLU A 1 87 ? -5.569 -2.677 4.991 1.00 95.81 87 GLU A N 1
ATOM 673 C CA . GLU A 1 87 ? -4.371 -2.504 5.806 1.00 95.81 87 GLU A CA 1
ATOM 674 C C . GLU A 1 87 ? -4.793 -2.100 7.218 1.00 95.81 87 GLU A C 1
ATOM 676 O O . GLU A 1 87 ? -5.555 -1.153 7.409 1.00 95.81 87 GLU A O 1
ATOM 681 N N . VAL A 1 88 ? -4.275 -2.773 8.246 1.00 96.00 88 VAL A N 1
ATOM 682 C CA . VAL A 1 88 ? -4.461 -2.301 9.632 1.00 96.00 88 VAL A CA 1
ATOM 683 C C . VAL A 1 88 ? -3.783 -0.934 9.817 1.00 96.00 88 VAL A C 1
ATOM 685 O O . VAL A 1 88 ? -4.278 -0.082 10.561 1.00 96.00 88 VAL A O 1
ATOM 688 N N . ALA A 1 89 ? -2.688 -0.697 9.087 1.00 94.06 89 ALA A N 1
ATOM 689 C CA . ALA A 1 89 ? -1.977 0.574 9.060 1.00 94.06 89 ALA A CA 1
ATOM 690 C C . ALA A 1 89 ? -2.836 1.739 8.523 1.00 94.06 89 ALA A C 1
ATOM 692 O O . ALA A 1 89 ? -2.668 2.868 8.987 1.00 94.06 89 ALA A O 1
ATOM 693 N N . ASP A 1 90 ? -3.833 1.478 7.666 1.00 94.25 90 ASP A N 1
ATOM 694 C CA . ASP A 1 90 ? -4.770 2.515 7.206 1.00 94.25 90 ASP A CA 1
ATOM 695 C C . ASP A 1 90 ? -5.605 3.090 8.363 1.00 94.25 90 ASP A C 1
ATOM 697 O O . ASP A 1 90 ? -6.121 4.200 8.238 1.00 94.25 90 ASP A O 1
ATOM 701 N N . LEU A 1 91 ? -5.708 2.406 9.509 1.00 95.94 91 LEU A N 1
ATOM 702 C CA . LEU A 1 91 ? -6.387 2.918 10.706 1.00 95.94 91 LEU A CA 1
ATOM 703 C C . LEU A 1 91 ? -5.412 3.327 11.817 1.00 95.94 91 LEU A C 1
ATOM 705 O O . LEU A 1 91 ? -5.525 4.422 12.364 1.00 95.94 91 LEU A O 1
ATOM 709 N N . VAL A 1 92 ? -4.460 2.456 12.161 1.00 96.19 92 VAL A N 1
ATOM 710 C CA . VAL A 1 92 ? -3.562 2.630 13.324 1.00 96.19 92 VAL A CA 1
ATOM 711 C C . VAL A 1 92 ? -2.078 2.650 12.945 1.00 96.19 92 VAL A C 1
ATOM 713 O O . VAL A 1 92 ? -1.207 2.384 13.772 1.00 96.19 92 VAL A O 1
ATOM 716 N N . GLY A 1 93 ? -1.774 2.957 11.684 1.00 94.56 93 GLY A N 1
ATOM 717 C CA . GLY A 1 93 ? -0.410 3.042 11.173 1.00 94.56 93 GLY A CA 1
ATOM 718 C C . GLY A 1 93 ? 0.395 4.142 11.854 1.00 94.56 93 GLY A C 1
ATOM 719 O O . GLY A 1 93 ? -0.095 5.242 12.119 1.00 94.56 93 GLY A O 1
ATOM 720 N N . LEU A 1 94 ? 1.673 3.861 12.108 1.00 93.62 94 LEU A N 1
ATOM 721 C CA . LEU A 1 94 ? 2.564 4.776 12.820 1.00 93.62 94 LEU A CA 1
ATOM 722 C C . LEU A 1 94 ? 2.706 6.127 12.098 1.00 93.62 94 LEU A C 1
ATOM 724 O O . LEU A 1 94 ? 2.774 7.167 12.755 1.00 93.62 94 LEU A O 1
ATOM 728 N N . GLY A 1 95 ? 2.693 6.121 10.760 1.00 89.88 95 GLY A N 1
ATOM 729 C CA . GLY A 1 95 ? 2.727 7.326 9.925 1.00 89.88 95 GLY A CA 1
ATOM 730 C C . GLY A 1 95 ? 1.500 8.236 10.077 1.00 89.88 95 GLY A C 1
ATOM 731 O O . GLY A 1 95 ? 1.598 9.431 9.815 1.00 89.88 95 GLY A O 1
ATOM 732 N N . LYS A 1 96 ? 0.369 7.708 10.565 1.00 90.75 96 LYS A N 1
ATOM 733 C CA . LYS A 1 96 ? -0.874 8.467 10.788 1.00 90.75 96 LYS A CA 1
ATOM 734 C C . LYS A 1 96 ? -1.002 9.023 12.207 1.00 90.75 96 LYS A C 1
ATOM 736 O O . LYS A 1 96 ? -1.845 9.883 12.452 1.00 90.75 96 LYS A O 1
ATOM 741 N N . ILE A 1 97 ? -0.184 8.544 13.145 1.00 95.81 97 ILE A N 1
ATOM 742 C CA . ILE A 1 97 ? -0.248 8.926 14.559 1.00 95.81 97 ILE A CA 1
ATOM 743 C C . ILE A 1 97 ? 0.834 9.980 14.866 1.00 95.81 97 ILE A C 1
ATOM 745 O O . ILE A 1 97 ? 2.028 9.645 14.825 1.00 95.81 97 ILE A O 1
ATOM 749 N N . PRO A 1 98 ? 0.450 11.227 15.230 1.00 95.31 98 PRO A N 1
ATOM 750 C CA . PRO A 1 98 ? 1.388 12.268 15.655 1.00 95.31 98 PRO A CA 1
ATOM 751 C C . PRO A 1 98 ? 2.253 11.811 16.831 1.00 95.31 98 PRO A C 1
ATOM 753 O O . PRO A 1 98 ? 1.767 11.096 17.709 1.00 95.31 98 PRO A O 1
ATOM 756 N N . LEU A 1 99 ? 3.522 12.232 16.865 1.00 96.69 99 LEU A N 1
ATOM 757 C CA . LEU A 1 99 ? 4.510 11.789 17.861 1.00 96.69 99 LEU A CA 1
ATOM 758 C C . LEU A 1 99 ? 4.012 11.966 19.300 1.00 96.69 99 LEU A C 1
ATOM 760 O O . LEU A 1 99 ? 4.146 11.060 20.118 1.00 96.69 99 LEU A O 1
ATOM 764 N N . GLU A 1 100 ? 3.380 13.099 19.588 1.00 97.81 100 GLU A N 1
ATOM 765 C CA . GLU A 1 100 ? 2.839 13.470 20.895 1.00 97.81 100 GLU A CA 1
ATOM 766 C C . GLU A 1 100 ? 1.651 12.608 21.353 1.00 97.81 100 GLU A C 1
ATOM 768 O O . GLU A 1 100 ? 1.295 12.629 22.530 1.00 97.81 100 GLU A O 1
ATOM 773 N N . LYS A 1 101 ? 1.047 11.835 20.443 1.00 96.62 101 LYS A N 1
ATOM 774 C CA . LYS A 1 101 ? -0.058 10.911 20.732 1.00 96.62 101 LYS A CA 1
ATOM 775 C C . LYS A 1 101 ? 0.344 9.435 20.662 1.00 96.62 101 LYS A C 1
ATOM 777 O O . LYS A 1 101 ? -0.522 8.567 20.768 1.00 96.62 101 LYS A O 1
ATOM 782 N N . ARG A 1 102 ? 1.631 9.119 20.483 1.00 97.00 102 ARG A N 1
ATOM 783 C CA . ARG A 1 102 ? 2.123 7.733 20.429 1.00 97.00 102 ARG A CA 1
ATOM 784 C C . ARG A 1 102 ? 2.249 7.147 21.833 1.00 97.00 102 ARG A C 1
ATOM 786 O O . ARG A 1 102 ? 3.321 7.168 22.430 1.00 97.00 102 ARG A O 1
ATOM 793 N N . ASN A 1 103 ? 1.153 6.586 22.328 1.00 96.44 103 ASN A N 1
ATOM 794 C CA . ASN A 1 103 ? 1.151 5.700 23.485 1.00 96.44 103 ASN A CA 1
ATOM 795 C C . ASN A 1 103 ? 0.548 4.344 23.072 1.00 96.44 103 ASN A C 1
ATOM 797 O O . ASN A 1 103 ? -0.615 4.319 22.676 1.00 96.44 103 ASN A O 1
ATOM 801 N N . PRO A 1 104 ? 1.317 3.239 23.098 1.00 95.00 104 PRO A N 1
ATOM 802 C CA . PRO A 1 104 ? 0.822 1.927 22.683 1.00 95.00 104 PRO A CA 1
ATOM 803 C C . PRO A 1 104 ? -0.033 1.208 23.748 1.00 95.00 104 PRO A C 1
ATOM 805 O O . PRO A 1 104 ? -0.499 0.104 23.471 1.00 95.00 104 PRO A O 1
ATOM 808 N N . LEU A 1 105 ? -0.201 1.787 24.948 1.00 93.38 105 LEU A N 1
ATOM 809 C CA . LEU A 1 105 ? -1.017 1.270 26.059 1.00 93.38 105 LEU A CA 1
ATOM 810 C C . LEU A 1 105 ? -2.207 2.192 26.344 1.00 93.38 105 LEU A C 1
ATOM 812 O O . LEU A 1 105 ? -3.283 1.648 26.673 1.00 93.38 105 LEU A O 1
#

Radius of gyration: 17.34 Å; chains: 1; bounding box: 35×26×55 Å